Protein AF-W7Y3G1-F1 (afdb_monomer)

Mean predicted aligned error: 9.57 Å

Radius of gyration: 22.37 Å; Cα contacts (8 Å, |Δi|>4): 237; chains: 1; bounding box: 50×63×55 Å

Solvent-accessible surface area (backbone atoms only — not comparable to full-atom values): 9480 Å² total; per-residue (Å²): 110,74,65,58,54,54,51,53,51,52,56,52,60,63,56,72,75,64,75,72,52,32,42,34,40,35,23,78,93,73,76,44,74,50,78,46,44,64,70,37,42,35,29,40,29,29,53,41,95,88,70,44,81,44,78,50,70,40,24,28,72,44,72,54,90,56,34,40,31,27,19,47,83,49,98,88,53,79,62,46,80,69,46,77,42,50,58,87,39,49,50,24,33,27,81,53,54,68,66,60,52,52,49,52,52,49,50,51,50,50,51,51,51,49,48,51,52,55,49,57,77,44,41,94,81,46,56,73,69,5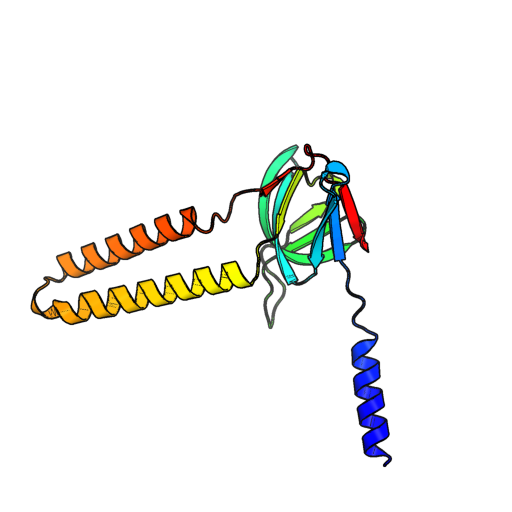4,50,52,50,51,54,49,51,51,52,50,52,51,52,53,50,47,43,68,77,55,53,78,90,59,73,77,44,47,34,90,79,54,45,43,80,47,68,83

pLDDT: mean 85.28, std 7.86, range [53.84, 94.31]

Organism: NCBI:txid869213

Nearest PDB structures (foldseek):
  9bxa-assembly1_G  TM=6.748E-01  e=2.913E-02  Bacillus sp. (in: firmicutes)
  7uqb-assembly1_T  TM=4.720E-01  e=3.272E-02  Saccharomyces cerevisiae BY4741
  7bbl-assembly1_B  TM=6.198E-01  e=3.164E-01  Homo sapiens
  7qfz-assembly4_H  TM=6.524E-01  e=1.710E+00  Escherichia fergusonii ATCC 35469
  7qfz-assembly1_A  TM=6.480E-01  e=1.710E+00  Escherichia fergusonii ATCC 35469

Structure (mmCIF, N/CA/C/O backbone):
data_AF-W7Y3G1-F1
#
_entry.id   AF-W7Y3G1-F1
#
loop_
_atom_site.group_PDB
_atom_site.id
_atom_site.type_symbol
_atom_site.label_atom_id
_atom_site.label_alt_id
_atom_site.label_comp_id
_atom_site.label_asym_id
_atom_site.label_entity_id
_atom_site.label_seq_id
_atom_site.pdbx_PDB_ins_code
_atom_site.Cartn_x
_atom_site.Cartn_y
_atom_site.Cartn_z
_atom_site.occupancy
_atom_site.B_iso_or_equiv
_atom_site.auth_seq_id
_atom_site.auth_comp_id
_atom_site.auth_asym_id
_atom_site.auth_atom_id
_atom_site.pdbx_PDB_model_num
ATOM 1 N N . MET A 1 1 ? -2.514 -46.816 3.721 1.00 63.00 1 MET A N 1
ATOM 2 C CA . MET A 1 1 ? -3.533 -46.074 4.506 1.00 63.00 1 MET A CA 1
ATOM 3 C C . MET A 1 1 ? -2.941 -45.197 5.611 1.00 63.00 1 MET A C 1
ATOM 5 O O . MET A 1 1 ? -3.248 -44.014 5.636 1.00 63.00 1 MET A O 1
ATOM 9 N N . ARG A 1 2 ? -2.053 -45.708 6.481 1.00 69.69 2 ARG A N 1
ATOM 10 C CA . ARG A 1 2 ? -1.444 -44.937 7.591 1.00 69.69 2 ARG A CA 1
ATOM 11 C C . ARG A 1 2 ? -0.756 -43.622 7.168 1.00 69.69 2 ARG A C 1
ATOM 13 O O . ARG A 1 2 ? -0.859 -42.630 7.876 1.00 69.69 2 ARG A O 1
ATOM 20 N N . HIS A 1 3 ? -0.100 -43.587 6.006 1.00 73.88 3 HIS A N 1
ATOM 21 C CA . HIS A 1 3 ? 0.576 -42.378 5.504 1.00 73.88 3 HIS A CA 1
ATOM 22 C C . HIS A 1 3 ? -0.391 -41.319 4.949 1.00 73.88 3 HIS A C 1
ATOM 24 O O . HIS A 1 3 ? -0.141 -40.129 5.102 1.00 73.88 3 HIS A O 1
ATOM 30 N N . CYS A 1 4 ? -1.536 -41.731 4.393 1.00 79.31 4 CYS A N 1
ATOM 31 C CA . CYS A 1 4 ? -2.572 -40.807 3.920 1.00 79.31 4 CYS A CA 1
ATOM 32 C C . CYS A 1 4 ? -3.237 -40.064 5.089 1.00 79.31 4 CYS A C 1
ATOM 34 O O . CYS A 1 4 ? -3.510 -38.873 4.986 1.00 79.31 4 CYS A O 1
ATOM 36 N N . ILE A 1 5 ? -3.435 -40.752 6.218 1.00 84.12 5 ILE A N 1
ATOM 37 C CA . ILE A 1 5 ? -4.012 -40.168 7.439 1.00 84.12 5 ILE A CA 1
ATOM 38 C C . ILE A 1 5 ? -3.051 -39.136 8.047 1.00 84.12 5 ILE A C 1
ATOM 40 O O . ILE A 1 5 ? -3.473 -38.039 8.400 1.00 84.12 5 ILE A O 1
ATOM 44 N N . LEU A 1 6 ? -1.750 -39.446 8.099 1.00 84.00 6 LEU A N 1
ATOM 45 C CA . LEU A 1 6 ? -0.719 -38.507 8.558 1.00 84.00 6 LEU A CA 1
ATOM 46 C C . LEU A 1 6 ? -0.629 -37.256 7.671 1.00 84.00 6 LEU A C 1
ATOM 48 O O . LEU A 1 6 ? -0.524 -36.148 8.190 1.00 84.00 6 LEU A O 1
ATOM 52 N N . MET A 1 7 ? -0.725 -37.413 6.348 1.00 82.50 7 MET A N 1
ATOM 53 C CA . MET A 1 7 ? -0.702 -36.284 5.412 1.00 82.50 7 MET A CA 1
ATOM 54 C C . MET A 1 7 ? -1.955 -35.405 5.537 1.00 82.50 7 MET A C 1
ATOM 56 O O . MET A 1 7 ? -1.846 -34.180 5.535 1.00 82.50 7 MET A O 1
ATOM 60 N N . ALA A 1 8 ? -3.134 -36.008 5.721 1.00 82.88 8 ALA A N 1
ATOM 61 C CA . ALA A 1 8 ? -4.372 -35.272 5.973 1.00 82.88 8 ALA A CA 1
ATOM 62 C C . ALA A 1 8 ? -4.312 -34.488 7.295 1.00 82.88 8 ALA A C 1
ATOM 64 O O . ALA A 1 8 ? -4.720 -33.329 7.342 1.00 82.88 8 ALA A O 1
ATOM 65 N N . PHE A 1 9 ? -3.745 -35.083 8.349 1.00 84.00 9 PHE A N 1
ATOM 66 C CA . PHE A 1 9 ? -3.588 -34.425 9.647 1.00 84.00 9 PHE A CA 1
ATOM 67 C C . PHE A 1 9 ? -2.599 -33.251 9.587 1.00 84.00 9 PHE A C 1
ATOM 69 O O . PHE A 1 9 ? -2.860 -32.193 10.157 1.00 84.00 9 PHE A O 1
ATOM 76 N N . LEU A 1 10 ? -1.505 -33.396 8.829 1.00 81.62 10 LEU A N 1
ATOM 77 C CA . LEU A 1 10 ? -0.547 -32.315 8.587 1.00 81.62 10 LEU A CA 1
ATOM 78 C C . LEU A 1 10 ? -1.191 -31.149 7.814 1.00 81.62 10 LEU A C 1
ATOM 80 O O . LEU A 1 10 ? -0.996 -29.990 8.172 1.00 81.62 10 LEU A O 1
ATOM 84 N N . LEU A 1 11 ? -2.011 -31.442 6.800 1.00 79.44 11 LEU A N 1
ATOM 85 C CA . LEU A 1 11 ? -2.745 -30.425 6.036 1.00 79.44 11 LEU A CA 1
ATOM 86 C C . LEU A 1 11 ? -3.800 -29.695 6.885 1.00 79.44 11 LEU A C 1
ATOM 88 O O . LEU A 1 11 ? -3.948 -28.480 6.763 1.00 79.44 11 LEU A O 1
ATOM 92 N N . LEU A 1 12 ? -4.490 -30.409 7.779 1.00 76.75 12 LEU A N 1
ATOM 93 C CA . LEU A 1 12 ? -5.447 -29.826 8.727 1.00 76.75 12 LEU A CA 1
ATOM 94 C C . LEU A 1 12 ? -4.759 -28.935 9.775 1.00 76.75 12 LEU A C 1
ATOM 96 O O . LEU A 1 12 ? -5.250 -27.842 10.055 1.00 76.75 12 LEU A O 1
ATOM 100 N N . ALA A 1 13 ? -3.598 -29.345 10.296 1.00 74.12 13 ALA A N 1
ATOM 101 C CA . ALA A 1 13 ? -2.817 -28.559 11.259 1.00 74.12 13 ALA A CA 1
ATOM 102 C C . ALA A 1 13 ? -2.228 -27.268 10.655 1.00 74.12 13 ALA A C 1
ATOM 104 O O . ALA A 1 13 ? -2.078 -26.258 11.345 1.00 74.12 13 ALA A O 1
ATOM 105 N N . LEU A 1 14 ? -1.927 -27.268 9.352 1.00 66.62 14 LEU A N 1
ATOM 106 C CA . LEU A 1 14 ? -1.526 -26.057 8.630 1.00 66.62 14 LEU A CA 1
ATOM 107 C C . LEU A 1 14 ? -2.697 -25.077 8.438 1.00 66.62 14 LEU A C 1
ATOM 109 O O . LEU A 1 14 ? -2.474 -23.873 8.316 1.00 66.62 14 LEU A O 1
ATOM 113 N N . TYR A 1 15 ? -3.941 -25.566 8.440 1.00 64.06 15 TYR A N 1
ATOM 114 C CA . TYR A 1 15 ? -5.132 -24.741 8.225 1.00 64.06 15 TYR A CA 1
ATOM 115 C C . TYR A 1 15 ? -5.582 -23.984 9.487 1.00 64.06 15 TYR A C 1
ATOM 117 O O . TYR A 1 15 ? -6.116 -22.879 9.378 1.00 64.06 15 TYR A O 1
ATOM 125 N N . THR A 1 16 ? -5.350 -24.534 10.685 1.00 58.31 16 THR A N 1
ATOM 126 C CA . THR A 1 16 ? -5.834 -23.958 11.958 1.00 58.31 16 THR A CA 1
ATOM 127 C C . THR A 1 16 ? -5.045 -22.736 12.435 1.00 58.31 16 THR A C 1
ATOM 129 O O . THR A 1 16 ? -5.608 -21.890 13.122 1.00 58.31 16 THR A O 1
ATOM 132 N N . ASN A 1 17 ? -3.787 -22.571 12.015 1.00 54.84 17 ASN A N 1
ATOM 133 C CA . ASN A 1 17 ? -2.958 -21.411 12.383 1.00 54.84 17 ASN A CA 1
ATOM 134 C C . ASN A 1 17 ? -3.198 -20.160 11.513 1.00 54.84 17 ASN A C 1
ATOM 136 O O . ASN A 1 17 ? -2.574 -19.121 11.722 1.00 54.84 17 ASN A O 1
ATOM 140 N N . ALA A 1 18 ? -4.104 -20.222 10.535 1.00 53.84 18 ALA A N 1
ATOM 141 C CA . ALA A 1 18 ? -4.414 -19.105 9.647 1.00 53.84 18 ALA A CA 1
ATOM 142 C C . ALA A 1 18 ? -5.592 -18.261 10.170 1.00 53.84 18 ALA A C 1
ATOM 144 O O . ALA A 1 18 ? -6.558 -18.012 9.442 1.00 53.84 18 ALA A O 1
ATOM 145 N N . GLN A 1 19 ? -5.532 -17.804 11.423 1.00 55.44 19 GLN A N 1
ATOM 146 C CA . GLN A 1 19 ? -6.480 -16.809 11.923 1.00 55.44 19 GLN A CA 1
ATOM 147 C C . GLN A 1 19 ? -6.148 -15.468 11.248 1.00 55.44 19 GLN A C 1
ATOM 149 O O . GLN A 1 19 ? -5.141 -14.821 11.525 1.00 55.44 19 GLN A O 1
ATOM 154 N N . LYS A 1 20 ? -6.930 -15.117 10.223 1.00 62.81 20 LYS A N 1
ATOM 155 C CA . LYS A 1 20 ? -6.676 -13.949 9.374 1.00 62.81 20 LYS A CA 1
ATOM 156 C C . LYS A 1 20 ? -7.115 -12.688 10.113 1.00 62.81 20 LYS A C 1
ATOM 158 O O . LYS A 1 20 ? -8.288 -12.353 10.035 1.00 62.81 20 LYS A O 1
ATOM 163 N N . SER A 1 21 ? -6.184 -11.971 10.738 1.00 72.69 21 SER A N 1
ATOM 164 C CA . SER A 1 21 ? -6.442 -10.611 11.228 1.00 72.69 21 SER A CA 1
ATOM 165 C C . SER A 1 21 ? -6.725 -9.677 10.045 1.00 72.69 21 SER A C 1
ATOM 167 O O . SER A 1 21 ? -5.927 -9.586 9.095 1.00 72.69 21 SER A O 1
ATOM 169 N N . VAL A 1 22 ? -7.873 -9.001 10.069 1.00 84.12 22 VAL A N 1
ATOM 170 C CA . VAL A 1 22 ? -8.348 -8.106 9.007 1.00 84.12 22 VAL A CA 1
ATOM 171 C C . VAL A 1 22 ? -8.856 -6.804 9.614 1.00 84.12 22 VAL A C 1
ATOM 173 O O . VAL A 1 22 ? -9.717 -6.792 10.486 1.00 84.12 22 VAL A O 1
ATOM 176 N N . VAL A 1 23 ? -8.394 -5.681 9.064 1.00 85.44 23 VAL A N 1
ATOM 177 C CA . VAL A 1 23 ? -8.998 -4.374 9.337 1.00 85.44 23 VAL A CA 1
ATOM 178 C C . VAL A 1 23 ? -10.031 -4.073 8.262 1.00 85.44 23 VAL A C 1
ATOM 180 O O . VAL A 1 23 ? -9.743 -4.119 7.064 1.00 85.44 23 VAL A O 1
ATOM 183 N N . ILE A 1 24 ? -11.247 -3.758 8.682 1.00 88.75 24 ILE A N 1
ATOM 184 C CA . ILE A 1 24 ? -12.376 -3.437 7.820 1.00 88.75 24 ILE A CA 1
ATOM 185 C C . ILE A 1 24 ? -12.684 -1.953 7.966 1.00 88.75 24 ILE A C 1
ATOM 187 O O . ILE A 1 24 ? -13.063 -1.481 9.034 1.00 88.75 24 ILE A O 1
ATOM 191 N N . PHE A 1 25 ? -12.565 -1.230 6.860 1.00 89.88 25 PHE A N 1
ATOM 192 C CA . PHE A 1 25 ? -13.063 0.131 6.742 1.00 89.88 25 PHE A CA 1
ATOM 193 C C . PHE A 1 25 ? -14.471 0.059 6.181 1.00 89.88 25 PHE A C 1
ATOM 195 O O . PHE A 1 25 ? -14.660 -0.412 5.062 1.00 89.88 25 PHE A O 1
ATOM 202 N N . TYR A 1 26 ? -15.455 0.502 6.944 1.00 92.38 26 TYR A N 1
ATOM 203 C CA . TYR A 1 26 ? -16.859 0.426 6.571 1.00 92.38 26 TYR A CA 1
ATOM 204 C C . TYR A 1 26 ? -17.471 1.820 6.498 1.00 92.38 26 TYR A C 1
ATOM 206 O O . TYR A 1 26 ? -17.254 2.643 7.386 1.00 92.38 26 TYR A O 1
ATOM 214 N N . ASN A 1 27 ? -18.242 2.085 5.448 1.00 91.94 27 ASN A N 1
ATOM 215 C CA . ASN A 1 27 ? -19.011 3.312 5.300 1.00 91.94 27 ASN A CA 1
ATOM 216 C C . ASN A 1 27 ? -20.497 2.967 5.190 1.00 91.94 27 ASN A C 1
ATOM 218 O O . ASN A 1 27 ? -20.940 2.409 4.187 1.00 91.94 27 ASN A O 1
ATOM 222 N N . GLN A 1 28 ? -21.261 3.334 6.222 1.00 87.19 28 GLN A N 1
ATOM 223 C CA . GLN A 1 28 ? -22.703 3.078 6.301 1.00 87.19 28 GLN A CA 1
ATOM 224 C C . GLN A 1 28 ? -23.482 3.808 5.203 1.00 87.19 28 GLN A C 1
ATOM 226 O O . GLN A 1 28 ? -24.403 3.237 4.633 1.00 8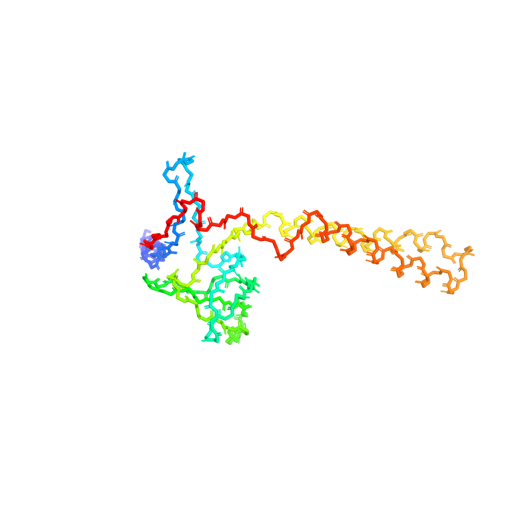7.19 28 GLN A O 1
ATOM 231 N N . HIS A 1 29 ? -23.091 5.039 4.867 1.00 88.38 29 HIS A N 1
ATOM 232 C CA . HIS A 1 29 ? -23.793 5.856 3.874 1.00 88.38 29 HIS A CA 1
ATOM 233 C C . HIS A 1 29 ? -23.606 5.344 2.445 1.00 88.38 29 HIS A C 1
ATOM 235 O O . HIS A 1 29 ? -24.474 5.545 1.604 1.00 88.38 29 HIS A O 1
ATOM 241 N N . LYS A 1 30 ? -22.472 4.691 2.167 1.00 88.25 30 LYS A N 1
ATOM 242 C CA . LYS A 1 30 ? -22.152 4.140 0.841 1.00 88.25 30 LYS A CA 1
ATOM 243 C C . LYS A 1 30 ? -22.428 2.641 0.717 1.00 88.25 30 LYS A C 1
ATOM 245 O O . LYS A 1 30 ? -22.277 2.107 -0.372 1.00 88.25 30 LYS A O 1
ATOM 250 N N . ALA A 1 31 ? -22.786 1.969 1.814 1.00 87.12 31 ALA A N 1
ATOM 251 C CA . ALA A 1 31 ? -22.865 0.508 1.899 1.00 87.12 31 ALA A CA 1
ATOM 252 C C . ALA A 1 31 ? -21.585 -0.200 1.395 1.00 87.12 31 ALA A C 1
ATOM 254 O O . ALA A 1 31 ? -21.630 -1.296 0.842 1.00 87.12 31 ALA A O 1
ATOM 255 N N . GLU A 1 32 ? -20.420 0.425 1.599 1.00 90.38 32 GLU A N 1
ATOM 256 C CA . GLU A 1 32 ? -19.127 -0.085 1.135 1.00 90.38 32 GLU A CA 1
ATOM 257 C C . GLU A 1 32 ? -18.274 -0.571 2.310 1.00 90.38 32 GLU A C 1
ATOM 259 O O . GLU A 1 32 ? -18.152 0.102 3.336 1.00 90.38 32 GLU A O 1
ATOM 264 N N . ALA A 1 33 ? -17.617 -1.720 2.131 1.00 88.94 33 ALA A N 1
ATOM 265 C CA . ALA A 1 33 ? -16.637 -2.255 3.068 1.00 88.94 33 ALA A CA 1
ATOM 266 C C . ALA A 1 33 ? -15.319 -2.565 2.348 1.00 88.94 33 ALA A C 1
ATOM 268 O O . ALA A 1 33 ? -15.273 -3.344 1.396 1.00 88.94 33 ALA A O 1
ATOM 269 N N . ILE A 1 34 ? -14.221 -1.985 2.827 1.00 89.81 34 ILE A N 1
ATOM 270 C CA . ILE A 1 34 ? -12.877 -2.216 2.305 1.00 89.81 34 ILE A CA 1
ATOM 271 C C . ILE A 1 34 ? -12.077 -2.983 3.347 1.00 89.81 34 ILE A C 1
ATOM 273 O O . ILE A 1 34 ? -11.727 -2.465 4.403 1.00 89.81 34 ILE A O 1
ATOM 277 N N . GLN A 1 35 ? -11.758 -4.231 3.015 1.00 89.94 35 GLN A N 1
ATOM 278 C CA . GLN A 1 35 ? -10.930 -5.094 3.850 1.00 89.94 35 GLN A CA 1
ATOM 279 C C . GLN A 1 35 ? -9.444 -4.896 3.530 1.00 89.94 35 GLN A C 1
ATOM 281 O O . GLN A 1 35 ? -9.018 -5.056 2.372 1.00 89.94 35 GLN A O 1
ATOM 286 N N . LEU A 1 36 ? -8.659 -4.613 4.564 1.00 87.38 36 LEU A N 1
ATOM 287 C CA . LEU A 1 36 ? -7.204 -4.638 4.572 1.00 87.38 36 LEU A CA 1
ATOM 288 C C . LEU A 1 36 ? -6.727 -5.878 5.323 1.00 87.38 36 LEU A C 1
ATOM 290 O O . LEU A 1 36 ? -7.067 -6.092 6.481 1.00 87.38 36 LEU A O 1
ATOM 294 N N . ARG A 1 37 ? -5.936 -6.701 4.639 1.00 87.31 37 ARG A N 1
ATOM 295 C CA . ARG A 1 37 ? -5.362 -7.928 5.194 1.00 87.31 37 ARG A CA 1
ATOM 296 C C . ARG A 1 37 ? -3.868 -7.734 5.408 1.00 87.31 37 ARG A C 1
ATOM 298 O O . ARG A 1 37 ? -3.244 -6.961 4.673 1.00 87.31 37 ARG A O 1
ATOM 305 N N . LYS A 1 38 ? -3.298 -8.486 6.349 1.00 87.12 38 LYS A N 1
ATOM 306 C CA . LYS A 1 38 ? -1.844 -8.633 6.489 1.00 87.12 38 LYS A CA 1
ATOM 307 C C . LYS A 1 38 ? -1.205 -8.985 5.136 1.00 87.12 38 LYS A C 1
ATOM 309 O O . LYS A 1 38 ? -1.764 -9.760 4.360 1.00 87.12 38 LYS A O 1
ATOM 314 N N . GLY A 1 39 ? -0.075 -8.354 4.832 1.00 85.50 39 GLY A N 1
ATOM 315 C CA . GLY A 1 39 ? 0.628 -8.433 3.549 1.00 85.50 39 GLY A CA 1
ATOM 316 C C . GLY A 1 39 ? 0.081 -7.513 2.448 1.00 85.50 39 GLY A C 1
ATOM 317 O O . GLY A 1 39 ? 0.698 -7.403 1.393 1.00 85.50 39 GLY A O 1
ATOM 318 N N . GLY A 1 40 ? -1.049 -6.832 2.656 1.00 86.19 40 GLY A N 1
ATOM 319 C CA . GLY A 1 40 ? -1.569 -5.857 1.696 1.00 86.19 40 GLY A CA 1
ATOM 320 C C . GLY A 1 40 ? -0.784 -4.544 1.715 1.00 86.19 40 GLY A C 1
ATOM 321 O O . GLY A 1 40 ? -0.384 -4.083 2.782 1.00 86.19 40 GLY A O 1
ATOM 322 N N . LEU A 1 41 ? -0.603 -3.916 0.548 1.00 89.19 41 LEU A N 1
ATOM 323 C CA . LEU A 1 41 ? -0.073 -2.555 0.455 1.00 89.19 41 LEU A CA 1
ATOM 324 C C . LEU A 1 41 ? -1.197 -1.536 0.702 1.00 89.19 41 LEU A C 1
ATOM 326 O O . LEU A 1 41 ? -2.265 -1.590 0.076 1.00 89.19 41 LEU A O 1
ATOM 330 N N . VAL A 1 42 ? -0.946 -0.582 1.593 1.00 91.06 42 VAL A N 1
ATOM 331 C CA . VAL A 1 42 ? -1.886 0.488 1.928 1.00 91.06 42 VAL A CA 1
ATOM 332 C C . VAL A 1 42 ? -1.166 1.830 1.983 1.00 91.06 42 VAL A C 1
ATOM 334 O O . VAL A 1 42 ? -0.015 1.917 2.399 1.00 91.06 42 VAL A O 1
ATOM 337 N N . VAL A 1 43 ? -1.874 2.880 1.574 1.00 92.88 43 VAL A N 1
ATOM 338 C CA . VAL A 1 43 ? -1.501 4.268 1.848 1.00 92.88 43 VAL A CA 1
ATOM 339 C C . VAL A 1 43 ? -2.377 4.766 2.987 1.00 92.88 43 VAL A C 1
ATOM 341 O O . VAL A 1 43 ? -3.602 4.786 2.841 1.00 92.88 43 VAL A O 1
ATOM 344 N N . LEU A 1 44 ? -1.775 5.168 4.100 1.00 93.38 44 LEU A N 1
ATOM 345 C CA . LEU A 1 44 ? -2.474 5.739 5.247 1.00 93.38 44 LEU A CA 1
ATOM 346 C C . LEU A 1 44 ? -2.089 7.203 5.414 1.00 93.38 44 LEU A C 1
ATOM 348 O O . LEU A 1 44 ? -0.918 7.566 5.349 1.00 93.38 44 LEU A O 1
ATOM 352 N N . LYS A 1 45 ? -3.095 8.038 5.662 1.00 94.31 45 LYS A N 1
ATOM 353 C CA . LYS A 1 45 ? -2.919 9.398 6.158 1.00 94.31 45 LYS A CA 1
ATOM 354 C C . LYS A 1 45 ? -3.312 9.408 7.622 1.00 94.31 45 LYS A C 1
ATOM 356 O O . LYS A 1 45 ? -4.472 9.133 7.928 1.00 94.31 45 LYS A O 1
ATOM 361 N N . TYR A 1 46 ? -2.379 9.745 8.496 1.00 93.88 46 TYR A N 1
ATOM 362 C CA . TYR A 1 46 ? -2.578 9.702 9.941 1.00 93.88 46 TYR A CA 1
ATOM 363 C C . TYR A 1 46 ? -1.956 10.923 10.616 1.00 93.88 46 TYR A C 1
ATOM 365 O O . TYR A 1 46 ? -1.215 11.688 9.989 1.00 93.88 46 TYR A O 1
ATOM 373 N N . ARG A 1 47 ? -2.311 11.135 11.879 1.00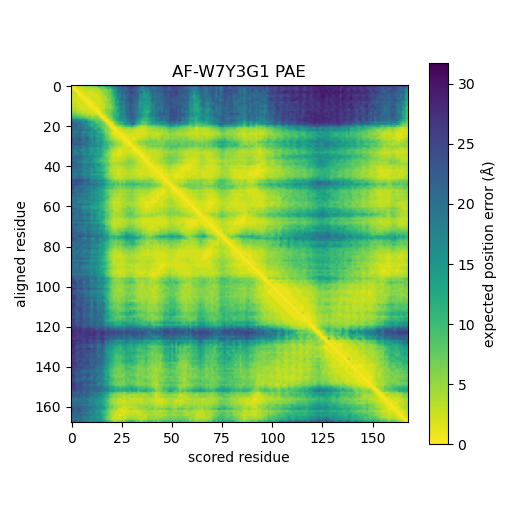 94.12 47 ARG A N 1
ATOM 374 C CA . ARG A 1 47 ? -1.720 12.169 12.725 1.00 94.12 47 ARG A CA 1
ATOM 375 C C . ARG A 1 47 ? -0.471 11.602 13.408 1.00 94.12 47 ARG A C 1
ATOM 377 O O . ARG A 1 47 ? -0.562 10.636 14.154 1.00 94.12 47 ARG A O 1
ATOM 384 N N . GLY A 1 48 ? 0.697 12.157 13.095 1.00 88.38 48 GLY A N 1
ATOM 385 C CA . GLY A 1 48 ? 1.972 11.756 13.689 1.00 88.38 48 GLY A CA 1
ATOM 386 C C . GLY A 1 48 ? 2.141 12.259 15.125 1.00 88.38 48 GLY A C 1
ATOM 387 O O . GLY A 1 48 ? 1.309 13.004 15.642 1.00 88.38 48 GLY A O 1
ATOM 388 N N . TYR A 1 49 ? 3.265 11.898 15.750 1.00 83.44 49 TYR A N 1
ATOM 389 C CA . TYR A 1 49 ? 3.580 12.252 17.142 1.00 83.44 49 TYR A CA 1
ATOM 390 C C . TYR A 1 49 ? 3.544 13.768 17.406 1.00 83.44 49 TYR A C 1
ATOM 392 O O . TYR A 1 49 ? 2.993 14.217 18.404 1.00 83.44 49 TYR A O 1
ATOM 400 N N . LEU A 1 50 ? 4.051 14.573 16.466 1.00 89.31 50 LEU A N 1
ATOM 401 C CA . LEU A 1 50 ? 4.037 16.042 16.538 1.00 89.31 50 LEU A CA 1
ATOM 402 C C . LEU A 1 50 ? 2.692 16.663 16.113 1.00 89.31 50 LEU A C 1
ATOM 404 O O . LEU A 1 50 ? 2.643 17.816 15.700 1.00 89.31 50 LEU A O 1
ATOM 408 N N . GLN A 1 51 ? 1.606 15.886 16.117 1.00 87.50 51 GLN A N 1
ATOM 409 C CA . GLN A 1 51 ? 0.272 16.258 15.620 1.00 87.50 51 GLN A CA 1
ATOM 410 C C . GLN A 1 51 ? 0.201 16.693 14.144 1.00 87.50 51 GLN A C 1
ATOM 412 O O . GLN A 1 51 ? -0.863 17.076 13.650 1.00 87.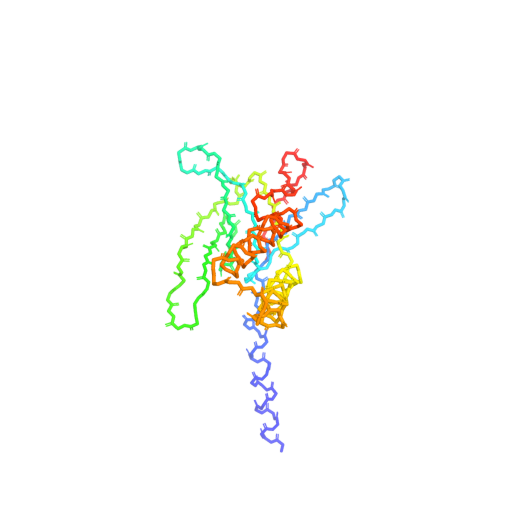50 51 GLN A O 1
ATOM 417 N N . GLN A 1 52 ? 1.301 16.576 13.404 1.00 91.62 52 GLN A N 1
ATOM 418 C CA . GLN A 1 52 ? 1.348 16.832 11.973 1.00 91.62 52 GLN A CA 1
ATOM 419 C C . GLN A 1 52 ? 0.689 15.698 11.183 1.00 91.62 52 GLN A C 1
ATOM 421 O O . GLN A 1 52 ? 0.750 14.526 11.557 1.00 91.62 52 GLN A O 1
ATOM 426 N N . MET A 1 53 ? 0.050 16.045 10.068 1.00 92.06 53 MET A N 1
ATOM 427 C CA . MET A 1 53 ? -0.534 15.051 9.172 1.00 92.06 53 MET A CA 1
ATOM 428 C C . MET A 1 53 ? 0.557 14.425 8.308 1.00 92.06 53 MET A C 1
ATOM 430 O O . MET A 1 53 ? 1.145 15.104 7.469 1.00 92.06 53 MET A O 1
ATOM 434 N N . GLU A 1 54 ? 0.760 13.124 8.458 1.00 92.00 54 GLU A N 1
ATOM 435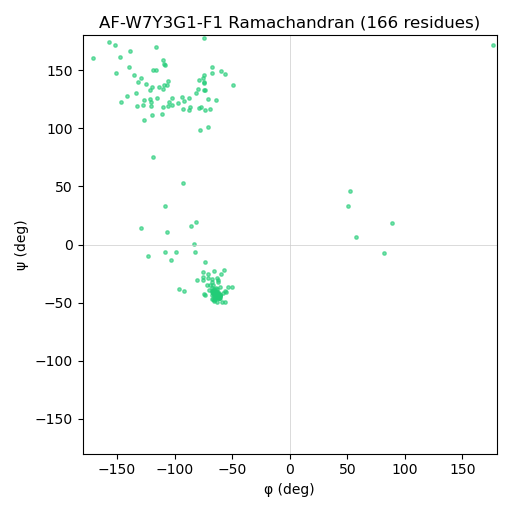 C CA . GLU A 1 54 ? 1.726 12.352 7.680 1.00 92.00 54 GLU A CA 1
ATOM 436 C C . GLU A 1 54 ? 1.009 11.415 6.707 1.00 92.00 54 GLU A C 1
ATOM 438 O O . GLU A 1 54 ? -0.157 11.047 6.894 1.00 92.00 54 GLU A O 1
ATOM 443 N N . LEU A 1 55 ? 1.710 11.055 5.633 1.00 92.25 55 LEU A N 1
ATOM 444 C CA . LEU A 1 55 ? 1.250 10.091 4.646 1.00 92.25 55 LEU A CA 1
ATOM 445 C C . LEU A 1 55 ? 2.326 9.027 4.470 1.00 92.25 55 LEU A C 1
ATOM 447 O O . LEU A 1 55 ? 3.442 9.342 4.072 1.00 92.25 55 LEU A O 1
ATOM 451 N N . GLU A 1 56 ? 1.965 7.781 4.747 1.00 91.12 56 GLU A N 1
ATOM 452 C CA . GLU A 1 56 ? 2.867 6.635 4.673 1.00 91.12 56 GLU A CA 1
ATOM 453 C C . GLU A 1 56 ? 2.261 5.576 3.750 1.00 91.12 56 GLU A C 1
ATOM 455 O O . GLU A 1 56 ? 1.057 5.310 3.798 1.00 91.12 56 GLU A O 1
ATOM 460 N N . SER A 1 57 ? 3.094 4.973 2.902 1.00 91.00 57 SER A N 1
ATOM 461 C CA . SER A 1 57 ? 2.691 3.922 1.965 1.00 91.00 57 SER A CA 1
ATOM 462 C C . SER A 1 57 ? 3.579 2.703 2.145 1.00 91.00 57 SER A C 1
ATOM 464 O O . SER A 1 57 ? 4.738 2.714 1.726 1.00 91.00 57 SER A O 1
ATOM 466 N N . ASN A 1 58 ? 3.045 1.638 2.743 1.00 91.69 58 ASN A N 1
ATOM 467 C CA . ASN A 1 58 ? 3.826 0.431 2.993 1.00 91.69 58 ASN A CA 1
ATOM 468 C C . ASN A 1 58 ? 2.951 -0.822 3.156 1.00 91.69 58 ASN A C 1
ATOM 470 O O . ASN A 1 58 ? 1.718 -0.750 3.111 1.00 91.69 58 ASN A O 1
ATOM 474 N N . TYR A 1 59 ? 3.589 -1.989 3.277 1.00 90.62 59 TYR A N 1
ATOM 475 C CA . TYR A 1 59 ? 2.881 -3.252 3.483 1.00 90.62 59 TYR A CA 1
ATOM 476 C C . TYR A 1 59 ? 2.463 -3.403 4.938 1.00 90.62 59 TYR A C 1
ATOM 478 O O . TYR A 1 59 ? 3.223 -3.073 5.844 1.00 90.62 59 TYR A O 1
ATOM 486 N N . ILE A 1 60 ? 1.274 -3.952 5.162 1.00 90.81 60 ILE A N 1
ATOM 487 C CA . ILE A 1 60 ? 0.790 -4.288 6.500 1.00 90.81 60 ILE A CA 1
ATOM 488 C C . ILE A 1 60 ? 1.532 -5.530 6.993 1.00 90.81 60 ILE A C 1
ATOM 490 O O . ILE A 1 60 ? 1.381 -6.612 6.423 1.00 90.81 60 ILE A O 1
ATOM 494 N N . LEU A 1 61 ? 2.310 -5.387 8.059 1.00 90.31 61 LEU A N 1
ATOM 495 C CA . LEU A 1 61 ? 3.047 -6.484 8.686 1.00 90.31 61 LEU A CA 1
ATOM 496 C C . LEU A 1 61 ? 2.231 -7.133 9.802 1.00 90.31 61 LEU A C 1
ATOM 498 O O . LEU A 1 61 ? 2.222 -8.356 9.937 1.00 90.31 61 LEU A O 1
ATOM 502 N N . GLU A 1 62 ? 1.524 -6.320 10.579 1.00 88.81 62 GLU A N 1
ATOM 503 C CA . GLU A 1 62 ? 0.766 -6.768 11.742 1.00 88.81 62 GLU A CA 1
ATOM 504 C C . GLU A 1 62 ? -0.435 -5.855 11.981 1.00 88.81 62 GLU A C 1
ATOM 506 O O . GLU A 1 62 ? -0.396 -4.660 11.672 1.00 88.81 62 GLU A O 1
ATOM 511 N N . LEU A 1 63 ? -1.511 -6.452 12.487 1.00 88.12 63 LEU A N 1
ATOM 512 C CA . LEU A 1 63 ? -2.780 -5.803 12.778 1.00 88.12 63 LEU A CA 1
ATOM 513 C C . LEU A 1 63 ? -3.204 -6.221 14.180 1.00 88.12 63 LEU A C 1
ATOM 515 O O . LEU A 1 63 ? -3.431 -7.407 14.405 1.00 88.12 63 LEU A O 1
ATOM 519 N N . ASN A 1 64 ? -3.330 -5.239 15.063 1.00 86.44 64 ASN A N 1
ATOM 520 C CA . ASN A 1 64 ? -3.852 -5.394 16.415 1.00 86.44 64 ASN A CA 1
ATOM 521 C C . ASN A 1 64 ? -5.145 -4.579 16.554 1.00 86.44 64 ASN A C 1
ATOM 523 O O . ASN A 1 64 ? -5.457 -3.747 15.699 1.00 86.44 64 ASN A O 1
ATOM 527 N N . ASP A 1 65 ? -5.869 -4.762 17.657 1.00 83.06 65 ASP A N 1
ATOM 528 C CA . ASP A 1 65 ? -7.172 -4.115 17.890 1.00 83.06 65 ASP A CA 1
ATOM 529 C C . ASP A 1 65 ? -7.116 -2.581 17.883 1.00 83.06 65 ASP A C 1
ATOM 531 O O . ASP A 1 65 ? -8.105 -1.915 17.579 1.00 83.06 65 ASP A O 1
ATOM 535 N N . SER A 1 66 ? -5.951 -2.008 18.193 1.00 87.06 66 SER A N 1
ATOM 536 C CA . SER A 1 66 ? -5.741 -0.562 18.290 1.00 87.06 66 SER A CA 1
ATOM 537 C C . SER A 1 66 ? -4.642 -0.024 17.376 1.00 87.06 66 SER A C 1
ATOM 539 O O . SER A 1 66 ? -4.527 1.195 17.236 1.00 87.06 66 SER A O 1
ATOM 541 N N . THR A 1 67 ? -3.837 -0.879 16.734 1.00 91.44 67 THR A N 1
ATOM 542 C CA . THR A 1 67 ? -2.673 -0.448 15.946 1.00 91.44 67 THR A CA 1
ATOM 543 C C . THR A 1 67 ? -2.489 -1.229 14.647 1.00 91.44 67 THR A C 1
ATOM 545 O O . THR A 1 67 ? -2.864 -2.392 14.511 1.00 91.44 67 THR A O 1
ATOM 548 N N . ILE A 1 68 ? -1.874 -0.563 13.672 1.00 91.62 68 ILE A N 1
ATOM 549 C CA . ILE A 1 68 ? -1.450 -1.122 12.390 1.00 91.62 68 ILE A CA 1
ATOM 550 C C . ILE A 1 68 ? 0.059 -0.931 12.284 1.00 91.62 68 ILE A C 1
ATOM 552 O O . ILE A 1 68 ? 0.541 0.205 12.271 1.00 91.62 68 ILE A O 1
ATOM 556 N N . THR A 1 69 ? 0.803 -2.028 12.169 1.00 92.50 69 THR A N 1
ATOM 557 C CA . THR A 1 69 ? 2.245 -1.985 11.904 1.00 92.50 69 THR A CA 1
ATOM 558 C C . THR A 1 69 ? 2.483 -2.178 10.417 1.00 92.50 69 THR A C 1
ATOM 560 O O . THR A 1 69 ? 2.100 -3.197 9.834 1.00 92.50 69 THR A O 1
ATOM 563 N N . MET A 1 70 ? 3.134 -1.201 9.793 1.00 93.75 70 MET A N 1
ATOM 564 C CA . MET A 1 70 ? 3.483 -1.222 8.378 1.00 93.75 70 MET A CA 1
ATOM 565 C C . MET A 1 70 ? 4.998 -1.227 8.192 1.00 93.75 70 MET A C 1
ATOM 567 O O . MET A 1 70 ? 5.724 -0.689 9.020 1.00 93.75 70 MET A O 1
ATOM 571 N N . GLY A 1 71 ? 5.490 -1.820 7.110 1.00 92.00 71 GLY A N 1
ATOM 572 C CA . GLY A 1 71 ? 6.920 -1.876 6.814 1.00 92.00 71 GLY A CA 1
ATOM 573 C C . GLY A 1 71 ? 7.212 -2.682 5.555 1.00 92.00 71 GLY A C 1
ATOM 574 O O . GLY A 1 71 ? 6.321 -3.326 5.002 1.00 92.00 71 GLY A O 1
ATOM 575 N N . LYS A 1 72 ? 8.462 -2.659 5.086 1.00 90.31 72 LYS A N 1
ATOM 576 C CA . LYS A 1 72 ? 8.863 -3.467 3.927 1.00 90.31 72 LYS A CA 1
ATOM 577 C C . LYS A 1 72 ? 9.266 -4.867 4.401 1.00 90.31 72 LYS A C 1
ATOM 579 O O . LYS A 1 72 ? 10.231 -4.973 5.166 1.00 90.31 72 LYS A O 1
ATOM 584 N N . PRO A 1 73 ? 8.573 -5.931 3.958 1.00 87.31 73 PRO A N 1
ATOM 585 C CA . PRO A 1 73 ? 8.930 -7.292 4.327 1.00 87.31 73 PRO A CA 1
ATOM 586 C C . PRO A 1 73 ? 10.272 -7.684 3.698 1.00 87.31 73 PRO A C 1
ATOM 588 O O . PRO A 1 73 ? 10.606 -7.250 2.593 1.00 87.31 73 PRO A O 1
ATOM 591 N N . ARG A 1 74 ? 11.039 -8.522 4.396 1.00 86.06 74 ARG A N 1
ATOM 592 C CA . ARG A 1 74 ? 12.270 -9.143 3.894 1.00 86.06 74 ARG A CA 1
ATOM 593 C C . ARG A 1 74 ? 12.200 -10.650 4.142 1.00 86.06 74 ARG A C 1
ATOM 595 O O . ARG A 1 74 ? 11.649 -11.076 5.148 1.00 86.06 74 ARG A O 1
ATOM 602 N N . LEU A 1 75 ? 12.734 -11.442 3.210 1.00 80.44 75 LEU A N 1
ATOM 603 C CA . LEU A 1 75 ? 12.640 -12.910 3.245 1.00 80.44 75 LEU A CA 1
ATOM 604 C C . LEU A 1 75 ? 13.508 -13.547 4.340 1.00 80.44 75 LEU A C 1
ATOM 606 O O . LEU A 1 75 ? 13.109 -14.545 4.924 1.00 80.44 75 LEU A O 1
ATOM 610 N N . PHE A 1 76 ? 14.676 -12.964 4.621 1.00 84.31 76 PHE A N 1
ATOM 611 C CA . PHE A 1 76 ? 15.699 -13.564 5.491 1.00 84.31 76 PHE A CA 1
ATOM 612 C C . PHE A 1 76 ? 16.200 -12.616 6.587 1.00 84.31 76 PHE A C 1
ATOM 614 O O . PHE A 1 76 ? 17.251 -12.838 7.178 1.00 84.31 76 PHE A O 1
ATOM 621 N N . SER A 1 77 ? 15.492 -11.515 6.836 1.00 86.81 77 SER A N 1
ATOM 622 C CA . SER A 1 77 ? 15.875 -10.560 7.874 1.00 86.81 77 SER A CA 1
ATOM 623 C C . SER A 1 77 ? 14.658 -9.836 8.427 1.00 86.81 77 SER A C 1
ATOM 625 O O . SER A 1 77 ? 13.574 -9.886 7.845 1.00 86.81 77 SER A O 1
ATOM 627 N N . ASN A 1 78 ? 14.875 -9.069 9.494 1.00 86.88 78 ASN A N 1
ATOM 628 C CA . ASN A 1 78 ? 13.847 -8.196 10.041 1.00 86.88 78 ASN A CA 1
ATOM 629 C C . ASN A 1 78 ? 13.306 -7.218 8.979 1.00 86.88 78 ASN A C 1
ATOM 631 O O . ASN A 1 78 ? 14.062 -6.797 8.086 1.00 86.88 78 ASN A O 1
ATOM 635 N N . PRO A 1 79 ? 12.012 -6.857 9.060 1.00 87.38 79 PRO A N 1
ATOM 636 C CA . PRO A 1 79 ? 11.425 -5.841 8.200 1.00 87.38 79 PRO A CA 1
ATOM 637 C C . PRO A 1 79 ? 12.134 -4.496 8.380 1.00 87.38 79 PRO A C 1
ATOM 639 O O . PRO A 1 79 ? 12.616 -4.173 9.463 1.00 87.38 79 PRO A O 1
ATOM 642 N N . ILE A 1 80 ? 12.174 -3.696 7.316 1.00 89.88 80 ILE A N 1
ATOM 643 C CA . ILE A 1 80 ? 12.756 -2.346 7.350 1.00 89.88 80 ILE A CA 1
ATOM 644 C C . ILE A 1 80 ? 11.674 -1.279 7.235 1.00 89.88 80 ILE A C 1
ATOM 646 O O . ILE A 1 80 ? 10.598 -1.532 6.683 1.00 89.88 80 ILE A O 1
ATOM 650 N N . ASN A 1 81 ? 11.998 -0.066 7.687 1.00 88.81 81 ASN A N 1
ATOM 651 C CA . ASN A 1 81 ? 11.090 1.083 7.701 1.00 88.81 81 ASN A CA 1
ATOM 652 C C . ASN A 1 81 ? 9.765 0.731 8.389 1.00 88.81 81 ASN A C 1
ATOM 654 O O . ASN A 1 81 ? 8.687 0.971 7.843 1.00 88.81 81 ASN A O 1
ATOM 658 N N . THR A 1 82 ? 9.864 0.077 9.545 1.00 91.38 82 THR A N 1
ATOM 659 C CA . THR A 1 82 ? 8.708 -0.306 10.343 1.00 91.38 82 THR A CA 1
ATOM 660 C C . THR A 1 82 ? 8.116 0.920 11.020 1.00 91.38 82 THR A C 1
ATOM 662 O O . THR A 1 82 ? 8.829 1.735 11.607 1.00 91.38 82 THR A O 1
ATOM 665 N N . LYS A 1 83 ? 6.796 1.060 10.932 1.00 91.62 83 LYS A N 1
ATOM 666 C CA . LYS A 1 83 ? 6.050 2.139 11.569 1.00 91.62 83 LYS A CA 1
ATOM 667 C C . LYS A 1 83 ? 4.741 1.599 12.111 1.00 91.62 83 LYS A C 1
ATOM 669 O O . LYS A 1 83 ? 3.976 0.973 11.380 1.00 91.62 83 LYS A O 1
ATOM 674 N N . THR A 1 84 ? 4.490 1.857 13.385 1.00 92.25 84 THR A N 1
ATOM 675 C CA . THR A 1 84 ? 3.247 1.485 14.057 1.00 92.25 84 THR A CA 1
ATOM 676 C C . THR A 1 84 ? 2.373 2.721 14.189 1.00 92.25 84 THR A C 1
ATOM 678 O O . THR A 1 84 ? 2.817 3.754 14.683 1.00 92.25 84 THR A O 1
ATOM 681 N N . ILE A 1 85 ? 1.138 2.622 13.707 1.00 92.69 85 ILE A N 1
ATOM 682 C CA . ILE A 1 85 ? 0.162 3.713 13.678 1.00 92.69 85 ILE A CA 1
ATOM 683 C C . ILE A 1 85 ? -1.061 3.265 14.469 1.00 92.69 85 ILE A C 1
ATOM 685 O O . ILE A 1 85 ? -1.546 2.151 14.269 1.00 92.69 85 ILE A O 1
ATOM 689 N N . ARG A 1 86 ? -1.575 4.120 15.356 1.00 92.31 86 ARG A N 1
ATOM 690 C CA . ARG A 1 86 ? -2.816 3.835 16.083 1.00 92.31 86 ARG A CA 1
ATOM 691 C C . ARG A 1 86 ? -4.003 4.012 15.144 1.00 92.31 86 ARG A C 1
ATOM 693 O O . ARG A 1 86 ? -4.032 4.935 14.335 1.00 92.31 86 ARG A O 1
ATOM 700 N N . ILE A 1 87 ? -4.986 3.128 15.249 1.00 90.94 87 ILE A N 1
ATOM 701 C CA . ILE A 1 87 ? -6.170 3.122 14.384 1.00 90.94 87 ILE A CA 1
ATOM 702 C C . ILE A 1 87 ? -6.962 4.429 14.521 1.00 90.94 87 ILE A C 1
ATOM 704 O O . ILE A 1 87 ? -7.447 4.957 13.522 1.00 90.94 87 ILE A O 1
ATOM 708 N N . GLU A 1 88 ? -7.030 4.982 15.732 1.00 90.44 88 GLU A N 1
ATOM 709 C CA . GLU A 1 88 ? -7.692 6.260 16.027 1.00 90.44 88 GLU A CA 1
ATOM 710 C C . GLU A 1 88 ? -7.047 7.469 15.330 1.00 90.44 88 GLU A C 1
ATOM 712 O O . GLU A 1 88 ? -7.743 8.420 14.978 1.00 90.44 88 GLU A O 1
ATOM 717 N N . ASP A 1 89 ? -5.740 7.408 15.056 1.00 92.69 89 ASP A N 1
ATOM 718 C CA . ASP A 1 89 ? -4.998 8.496 14.412 1.00 92.69 89 ASP A CA 1
ATOM 719 C C . ASP A 1 89 ? -5.154 8.489 12.884 1.00 92.69 89 ASP A C 1
ATOM 721 O O . ASP A 1 89 ? -4.678 9.401 12.197 1.00 92.69 89 ASP A O 1
ATOM 725 N N . ILE A 1 90 ? -5.804 7.470 12.310 1.00 92.44 90 ILE A N 1
ATOM 726 C CA . ILE A 1 90 ? -5.986 7.341 10.864 1.00 92.44 90 ILE A CA 1
ATOM 727 C C . ILE A 1 90 ? -7.092 8.293 10.402 1.00 92.44 90 ILE A C 1
ATOM 729 O O . ILE A 1 90 ? -8.266 8.141 10.716 1.00 92.44 90 ILE A O 1
ATOM 733 N N . HIS A 1 91 ? -6.732 9.240 9.541 1.00 93.75 91 HIS A N 1
ATOM 734 C CA . HIS A 1 91 ? -7.650 10.215 8.947 1.00 93.75 91 HIS A CA 1
ATOM 735 C C . HIS A 1 91 ? -8.023 9.905 7.495 1.00 93.75 91 HIS A C 1
ATOM 737 O O . HIS A 1 91 ? -8.968 10.487 6.948 1.00 93.75 91 HIS A O 1
ATOM 743 N N . GLY A 1 92 ? -7.305 8.998 6.844 1.00 93.50 92 GLY A N 1
ATOM 744 C CA . GLY A 1 92 ? -7.654 8.536 5.512 1.00 93.50 92 GLY A CA 1
ATOM 745 C C . GLY A 1 92 ? -6.822 7.348 5.075 1.00 93.50 92 GLY A C 1
ATOM 746 O O . GLY A 1 92 ? -5.751 7.085 5.616 1.00 93.50 92 GLY A O 1
ATOM 747 N N . PHE A 1 93 ? -7.324 6.632 4.080 1.00 93.44 93 PHE A N 1
ATOM 748 C CA . PHE A 1 93 ? -6.683 5.432 3.580 1.00 93.44 93 PHE A CA 1
ATOM 749 C C . PHE A 1 93 ? -6.899 5.241 2.077 1.00 93.44 93 PHE A C 1
ATOM 751 O O . PHE A 1 93 ? -7.808 5.796 1.442 1.00 93.44 93 PHE A O 1
ATOM 758 N N . ARG A 1 94 ? -6.043 4.413 1.492 1.00 92.06 94 ARG A N 1
ATOM 759 C CA . ARG A 1 94 ? -6.233 3.828 0.172 1.00 92.06 94 ARG A CA 1
ATOM 760 C C . ARG A 1 94 ? -5.631 2.438 0.160 1.00 92.06 94 ARG A C 1
ATOM 762 O O . ARG A 1 94 ? -4.433 2.271 0.361 1.00 92.06 94 ARG A O 1
ATOM 769 N N . LYS A 1 95 ? -6.460 1.450 -0.161 1.00 90.19 95 LYS A N 1
ATOM 770 C CA . LYS A 1 95 ? -5.985 0.116 -0.512 1.00 90.19 95 LYS A CA 1
ATOM 771 C C . LYS A 1 95 ? -5.317 0.173 -1.882 1.00 90.19 95 LYS A C 1
ATOM 773 O O . LYS A 1 95 ? -5.944 0.618 -2.848 1.00 90.19 95 LYS A O 1
ATOM 778 N N . VAL A 1 96 ? -4.073 -0.281 -1.974 1.00 87.56 96 VAL A N 1
ATOM 779 C CA . VAL A 1 96 ? -3.409 -0.467 -3.266 1.00 87.56 96 VAL A CA 1
ATOM 780 C C . VAL A 1 96 ? -3.657 -1.905 -3.703 1.00 87.56 96 VAL A C 1
ATOM 782 O O . VAL A 1 96 ? -3.398 -2.847 -2.955 1.00 87.56 96 VAL A O 1
ATOM 785 N N . SER A 1 97 ? -4.239 -2.092 -4.888 1.00 83.88 97 SER A N 1
ATOM 786 C CA . SER A 1 97 ? -4.477 -3.438 -5.403 1.00 83.88 97 SER A CA 1
ATOM 787 C C . SER A 1 97 ? -3.164 -4.046 -5.889 1.00 83.88 97 SER A C 1
ATOM 789 O O . SER A 1 97 ? -2.371 -3.382 -6.558 1.00 83.88 97 SER A O 1
ATOM 791 N N . ALA A 1 98 ? -2.956 -5.330 -5.592 1.00 80.19 98 ALA A N 1
ATOM 792 C CA . ALA A 1 98 ? -1.813 -6.071 -6.118 1.00 80.19 98 ALA A CA 1
ATOM 793 C C . ALA A 1 98 ? -1.784 -6.007 -7.655 1.00 80.19 98 ALA A C 1
ATOM 795 O O . ALA A 1 98 ? -0.740 -5.746 -8.235 1.00 80.19 98 ALA A O 1
ATOM 796 N N . GLY A 1 99 ? -2.945 -6.124 -8.312 1.00 83.00 99 GLY A N 1
ATOM 797 C CA . GLY A 1 99 ? -3.059 -6.006 -9.769 1.00 83.00 99 GLY A CA 1
ATOM 798 C C . GLY A 1 99 ? -2.563 -4.667 -10.325 1.00 83.00 99 GLY A C 1
ATOM 799 O O . GLY A 1 99 ? -1.841 -4.661 -11.314 1.00 83.00 99 GLY A O 1
ATOM 800 N N . ALA A 1 100 ? -2.865 -3.538 -9.671 1.00 83.00 100 ALA A N 1
ATOM 801 C CA . ALA A 1 100 ? -2.340 -2.240 -10.105 1.00 83.00 100 ALA A CA 1
ATOM 802 C C . ALA A 1 100 ? -0.817 -2.155 -9.937 1.00 83.00 100 ALA A C 1
ATOM 804 O O . ALA A 1 100 ? -0.144 -1.559 -10.773 1.00 83.00 100 ALA A O 1
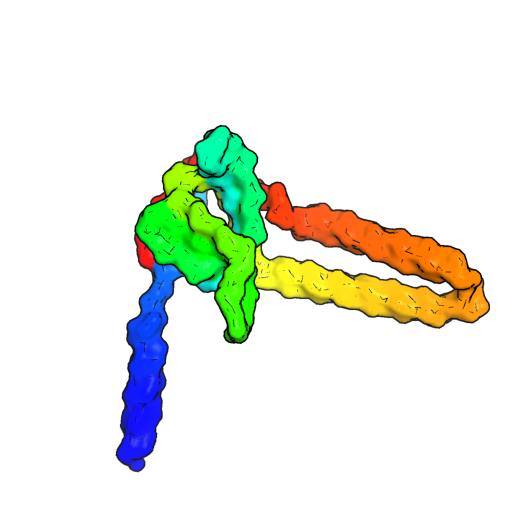ATOM 805 N N . MET A 1 101 ? -0.267 -2.774 -8.889 1.00 83.56 101 MET A N 1
ATOM 806 C CA . MET A 1 101 ? 1.180 -2.851 -8.687 1.00 83.56 101 MET A CA 1
ATOM 807 C C . MET A 1 101 ? 1.851 -3.713 -9.763 1.00 83.56 101 MET A C 1
ATOM 809 O O . MET A 1 101 ? 2.830 -3.273 -10.358 1.00 83.56 101 MET A O 1
ATOM 813 N N . PHE A 1 102 ? 1.303 -4.895 -10.063 1.00 86.56 102 PHE A N 1
ATOM 814 C CA . PHE A 1 102 ? 1.798 -5.753 -11.143 1.00 86.56 102 PHE A CA 1
ATOM 815 C C . PHE A 1 102 ? 1.725 -5.060 -12.501 1.00 86.56 102 PHE A C 1
ATOM 817 O O . PHE A 1 102 ? 2.691 -5.105 -13.260 1.00 86.56 102 PHE A O 1
ATOM 824 N N . LEU A 1 103 ? 0.615 -4.379 -12.792 1.00 88.25 103 LEU A N 1
ATOM 825 C CA . LEU A 1 103 ? 0.453 -3.627 -14.030 1.00 88.25 103 LEU A CA 1
ATOM 826 C C . LEU A 1 103 ? 1.473 -2.488 -14.126 1.00 88.25 103 LEU A C 1
ATOM 828 O O . LEU A 1 103 ? 2.136 -2.365 -15.150 1.00 88.25 103 LEU A O 1
ATOM 832 N N . LYS A 1 104 ? 1.659 -1.709 -13.051 1.00 87.56 104 LYS A N 1
ATOM 833 C CA . LYS A 1 104 ? 2.684 -0.659 -12.988 1.00 87.56 104 LYS A CA 1
ATOM 834 C C . LYS A 1 104 ? 4.072 -1.237 -13.270 1.00 87.56 104 LYS A C 1
ATOM 836 O O . LYS A 1 104 ? 4.760 -0.719 -14.138 1.00 87.56 104 LYS A O 1
ATOM 841 N N . SER A 1 105 ? 4.456 -2.332 -12.610 1.00 87.31 105 SER A N 1
ATOM 842 C CA . SER A 1 105 ? 5.747 -2.995 -12.844 1.00 87.31 105 SER A CA 1
ATOM 843 C C . SER A 1 105 ? 5.894 -3.517 -14.273 1.00 87.31 105 SER A C 1
ATOM 845 O O . SER A 1 105 ? 6.938 -3.324 -14.888 1.00 87.31 105 SER A O 1
ATOM 847 N N . THR A 1 106 ? 4.847 -4.134 -14.822 1.00 89.56 106 THR A N 1
ATOM 848 C CA . THR A 1 106 ? 4.850 -4.667 -16.193 1.00 89.56 106 THR A CA 1
ATOM 849 C C . THR A 1 106 ? 5.012 -3.544 -17.210 1.00 89.56 106 THR A C 1
ATOM 851 O O . THR A 1 106 ? 5.829 -3.662 -18.117 1.00 89.56 106 THR A O 1
ATOM 854 N N . LEU A 1 107 ? 4.300 -2.428 -17.031 1.00 89.81 107 LEU A N 1
ATOM 855 C CA . LEU A 1 107 ? 4.440 -1.244 -17.877 1.00 89.81 107 LEU A CA 1
ATOM 856 C C . LEU A 1 107 ? 5.834 -0.626 -17.756 1.00 89.81 107 LEU A C 1
ATOM 858 O O . LEU A 1 107 ? 6.411 -0.263 -18.774 1.00 89.81 107 LEU A O 1
ATOM 862 N N . THR A 1 108 ? 6.413 -0.553 -16.554 1.00 88.06 108 THR A N 1
ATOM 863 C CA . THR A 1 108 ? 7.790 -0.067 -16.371 1.00 88.06 108 THR A CA 1
ATOM 864 C C . THR A 1 108 ? 8.804 -0.948 -17.098 1.00 88.06 108 THR A C 1
ATOM 866 O O . THR A 1 108 ? 9.678 -0.430 -17.794 1.00 88.06 108 THR A O 1
ATOM 869 N N . ILE A 1 109 ? 8.691 -2.274 -16.965 1.00 89.50 109 ILE A N 1
ATOM 870 C CA . ILE A 1 109 ? 9.588 -3.230 -17.632 1.00 89.50 109 ILE A CA 1
ATOM 871 C C . ILE A 1 109 ? 9.395 -3.146 -19.148 1.00 89.50 109 ILE A C 1
ATOM 873 O O . ILE A 1 109 ? 10.372 -3.012 -19.879 1.00 89.50 109 ILE A O 1
ATOM 877 N N . GLY A 1 110 ? 8.146 -3.155 -19.616 1.00 89.38 110 GLY A N 1
ATOM 878 C CA . GLY A 1 110 ? 7.804 -3.046 -21.032 1.00 89.38 110 GLY A CA 1
ATOM 879 C C . GLY A 1 110 ? 8.294 -1.742 -21.657 1.00 89.38 110 GLY A C 1
ATOM 880 O O . GLY A 1 110 ? 8.897 -1.774 -22.723 1.00 89.38 110 GLY A O 1
ATOM 881 N N . ALA A 1 111 ? 8.124 -0.607 -20.977 1.00 88.50 111 ALA A N 1
ATOM 882 C CA . ALA A 1 111 ? 8.627 0.685 -21.437 1.00 88.50 111 ALA A CA 1
ATOM 883 C C . ALA A 1 111 ? 10.161 0.729 -21.458 1.00 88.50 111 ALA A C 1
ATOM 885 O O . ALA A 1 111 ? 10.741 1.229 -22.419 1.00 88.50 111 ALA A O 1
ATOM 886 N N . THR A 1 112 ? 10.825 0.166 -20.445 1.00 86.06 112 THR A N 1
ATOM 887 C CA . THR A 1 112 ? 12.296 0.080 -20.400 1.00 86.06 112 THR A CA 1
ATOM 888 C C . THR A 1 112 ? 12.836 -0.770 -21.550 1.00 86.06 112 THR A C 1
ATOM 890 O O . THR A 1 112 ? 13.717 -0.325 -22.283 1.00 86.06 112 THR A O 1
ATOM 893 N N . LEU A 1 113 ? 12.281 -1.970 -21.754 1.00 87.00 113 LEU A N 1
ATOM 894 C CA . LEU A 1 113 ? 12.684 -2.866 -22.840 1.00 87.00 113 LEU A CA 1
ATOM 895 C C . LEU A 1 113 ? 12.350 -2.273 -24.212 1.00 87.00 113 LEU A C 1
ATOM 897 O O . LEU A 1 113 ? 13.188 -2.300 -25.108 1.00 87.00 113 LEU A O 1
ATOM 901 N N . GLY A 1 114 ? 11.159 -1.694 -24.367 1.00 86.50 114 GLY A N 1
ATOM 902 C CA . GLY A 1 114 ? 10.739 -1.025 -25.596 1.00 86.50 114 GLY A CA 1
ATOM 903 C C . GLY A 1 114 ? 11.652 0.146 -25.950 1.00 86.50 114 GLY A C 1
ATOM 904 O O . GLY A 1 114 ? 12.101 0.242 -27.087 1.00 86.50 114 GLY A O 1
ATOM 905 N N . THR A 1 115 ? 12.009 0.977 -24.966 1.00 86.00 115 THR A N 1
ATOM 906 C CA . THR A 1 115 ? 12.975 2.072 -25.149 1.00 86.00 115 THR A CA 1
ATOM 907 C C . THR A 1 115 ? 14.343 1.525 -25.548 1.00 86.00 115 THR A C 1
ATOM 909 O O . THR A 1 115 ? 14.936 2.020 -26.501 1.00 86.00 115 THR A O 1
ATOM 912 N N . TYR A 1 116 ? 14.827 0.471 -24.883 1.00 84.69 116 TYR A N 1
ATOM 913 C CA . TYR A 1 116 ? 16.103 -0.161 -25.225 1.00 84.69 116 TYR A CA 1
ATOM 914 C C . TYR A 1 116 ? 16.132 -0.668 -26.674 1.00 84.69 116 TYR A C 1
ATOM 916 O O . TYR A 1 116 ? 17.057 -0.344 -27.417 1.00 84.69 116 TYR A O 1
ATOM 924 N N . TYR A 1 117 ? 15.116 -1.420 -27.106 1.00 85.75 117 TYR A N 1
ATOM 925 C CA . TYR A 1 117 ? 15.049 -1.934 -28.477 1.00 85.75 117 TYR A CA 1
ATOM 926 C C . TYR A 1 117 ? 14.821 -0.827 -29.513 1.00 85.75 117 TYR A C 1
ATOM 928 O O . TYR A 1 117 ? 15.385 -0.896 -30.604 1.00 85.75 117 TYR A O 1
ATOM 936 N N . ALA A 1 118 ? 14.053 0.214 -29.186 1.00 84.25 118 ALA A N 1
ATOM 937 C CA . ALA A 1 118 ? 13.863 1.370 -30.060 1.00 84.25 118 ALA A CA 1
ATOM 938 C C . ALA A 1 118 ? 15.178 2.137 -30.274 1.00 84.25 118 ALA A C 1
ATOM 940 O O . ALA A 1 118 ? 15.536 2.435 -31.410 1.00 84.25 118 ALA A O 1
ATOM 941 N N . VAL A 1 119 ? 15.938 2.386 -29.204 1.00 83.50 119 VAL A N 1
ATOM 942 C CA . VAL A 1 119 ? 17.253 3.040 -29.292 1.00 83.50 119 VAL A CA 1
ATOM 943 C C . VAL A 1 119 ? 18.256 2.148 -30.022 1.00 83.50 119 VAL A C 1
ATOM 945 O O . VAL A 1 119 ? 18.980 2.634 -30.883 1.00 83.50 119 VAL A O 1
ATOM 948 N N . ARG A 1 120 ? 18.268 0.837 -29.745 1.00 80.81 120 ARG A N 1
ATOM 949 C CA . ARG A 1 120 ? 19.181 -0.113 -30.398 1.00 80.81 120 ARG A CA 1
ATOM 950 C C . ARG A 1 120 ? 18.899 -0.281 -31.891 1.00 80.81 120 ARG A C 1
ATOM 952 O O . ARG A 1 120 ? 19.842 -0.326 -32.669 1.00 80.81 120 ARG A O 1
ATOM 959 N N . SER A 1 121 ? 17.632 -0.362 -32.296 1.00 80.44 121 SER A N 1
ATOM 960 C CA . SER A 1 121 ? 17.244 -0.485 -33.714 1.00 80.44 121 SER A CA 1
ATOM 961 C C . SER A 1 121 ? 17.593 0.750 -34.547 1.00 80.44 121 SER A C 1
ATOM 963 O O . SER A 1 121 ? 17.774 0.629 -35.751 1.00 80.44 121 SER A O 1
ATOM 965 N N . HIS A 1 122 ? 17.744 1.912 -33.908 1.00 77.38 122 HIS A N 1
ATOM 966 C CA . HIS A 1 122 ? 18.176 3.158 -34.546 1.00 77.38 122 HIS A CA 1
ATOM 967 C C . HIS A 1 122 ? 19.623 3.530 -34.176 1.00 77.38 122 HIS A C 1
ATOM 969 O O . HIS A 1 122 ? 20.063 4.646 -34.452 1.00 77.38 122 HIS A O 1
ATOM 975 N N . GLY A 1 123 ? 20.364 2.615 -33.540 1.00 65.44 123 GLY A N 1
ATOM 976 C CA . GLY A 1 123 ? 21.677 2.887 -32.951 1.00 65.44 123 GLY A CA 1
ATOM 977 C C . GLY A 1 123 ? 22.725 3.315 -33.975 1.00 65.44 123 GLY A C 1
ATOM 978 O O . GLY A 1 123 ? 23.543 4.178 -33.671 1.00 65.44 123 GLY A O 1
ATOM 979 N N . ASP A 1 124 ? 22.634 2.801 -35.202 1.00 66.19 124 ASP A N 1
ATOM 980 C CA . ASP A 1 124 ? 23.559 3.132 -36.295 1.00 66.19 124 ASP A CA 1
ATOM 981 C C . ASP A 1 124 ? 23.329 4.545 -36.869 1.00 66.19 124 ASP A C 1
ATOM 983 O O . ASP A 1 124 ? 24.193 5.094 -37.550 1.00 66.19 124 ASP A O 1
ATOM 987 N N . HIS A 1 125 ? 22.182 5.166 -36.568 1.00 73.75 125 HIS A N 1
ATOM 988 C CA . HIS A 1 125 ? 21.808 6.507 -37.035 1.00 73.75 125 HIS A CA 1
ATOM 989 C C . HIS A 1 125 ? 21.845 7.576 -35.936 1.00 73.75 125 HIS A C 1
ATOM 991 O O . HIS A 1 125 ? 21.649 8.758 -36.222 1.00 73.75 125 HIS A O 1
ATOM 997 N N . LEU A 1 126 ? 22.079 7.181 -34.683 1.00 75.31 126 LEU A N 1
ATOM 998 C CA . LEU A 1 126 ? 22.029 8.071 -33.528 1.00 75.31 126 LEU A CA 1
ATOM 999 C C . LEU A 1 126 ? 23.409 8.191 -32.890 1.00 75.31 126 LEU A C 1
ATOM 1001 O O . LEU A 1 126 ? 23.998 7.196 -32.473 1.00 75.31 126 LEU A O 1
ATOM 1005 N N . ASN A 1 127 ? 23.896 9.420 -32.727 1.00 83.81 127 ASN A N 1
ATOM 1006 C CA . ASN A 1 127 ? 25.118 9.669 -31.962 1.00 83.81 127 ASN A CA 1
ATOM 1007 C C . ASN A 1 127 ? 24.887 9.353 -30.467 1.00 83.81 127 ASN A C 1
ATOM 1009 O O . ASN A 1 127 ? 23.770 9.491 -29.960 1.00 83.81 127 ASN A O 1
ATOM 1013 N N . SER A 1 128 ? 25.938 8.989 -29.730 1.00 80.25 128 SER A N 1
ATOM 1014 C CA . SER A 1 128 ? 25.888 8.627 -28.306 1.00 80.25 128 SER A CA 1
ATOM 1015 C C . SER A 1 128 ? 25.153 9.663 -27.444 1.00 80.25 128 SER A C 1
ATOM 1017 O O . SER A 1 128 ? 24.396 9.301 -26.546 1.00 80.25 128 SER A O 1
ATOM 1019 N N . SER A 1 129 ? 25.301 10.958 -27.745 1.00 82.56 129 SER A N 1
ATOM 1020 C CA . SER A 1 129 ? 24.582 12.038 -27.051 1.00 82.56 129 SER A CA 1
ATOM 1021 C C . SER A 1 129 ? 23.065 12.001 -27.284 1.00 82.56 129 SER A C 1
ATOM 1023 O O . SER A 1 129 ? 22.291 12.201 -26.347 1.00 82.56 129 SER A O 1
ATOM 1025 N N . GLN A 1 130 ? 22.626 11.693 -28.506 1.00 82.19 130 GLN A N 1
ATOM 1026 C CA . GLN A 1 130 ? 21.210 11.565 -28.859 1.00 82.19 130 GLN A CA 1
ATOM 1027 C C . GLN A 1 130 ? 20.590 10.320 -28.219 1.00 82.19 130 GLN A C 1
ATOM 1029 O O . GLN A 1 130 ? 19.471 10.385 -27.712 1.00 82.19 130 GLN A O 1
ATOM 1034 N N . GLN A 1 131 ? 21.331 9.209 -28.167 1.00 82.12 131 GLN A N 1
ATOM 1035 C CA . GLN A 1 131 ? 20.885 7.982 -27.500 1.00 82.12 131 GLN A CA 1
ATOM 1036 C C . GLN A 1 131 ? 20.671 8.198 -25.994 1.00 82.12 131 GLN A C 1
ATOM 1038 O O . GLN A 1 131 ? 19.655 7.764 -25.442 1.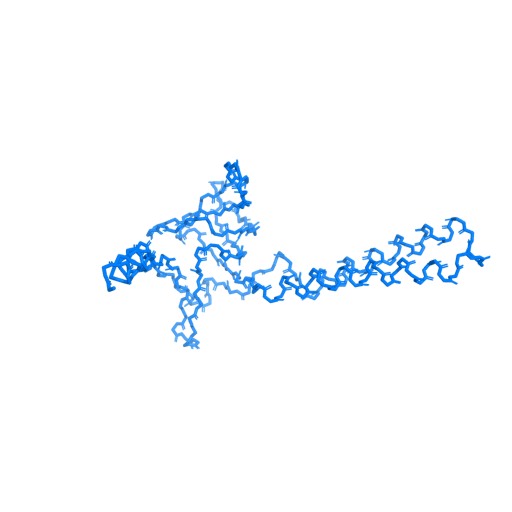00 82.12 131 GLN A O 1
ATOM 1043 N N . ILE A 1 132 ? 21.587 8.918 -25.332 1.00 83.19 132 ILE A N 1
ATOM 1044 C CA . ILE A 1 132 ? 21.460 9.283 -23.912 1.00 83.19 132 ILE A CA 1
ATOM 1045 C C . ILE A 1 132 ? 20.243 10.187 -23.692 1.00 83.19 132 ILE A C 1
ATOM 1047 O O . ILE A 1 132 ? 19.464 9.953 -22.763 1.00 83.19 132 ILE A O 1
ATOM 1051 N N . LEU A 1 133 ? 20.048 11.194 -24.548 1.00 86.69 133 LEU A N 1
ATOM 1052 C CA . LEU A 1 133 ? 18.942 12.143 -24.417 1.00 86.69 133 LEU A CA 1
ATOM 1053 C C . LEU A 1 133 ? 17.585 11.454 -24.616 1.00 86.69 133 LEU A C 1
ATOM 1055 O O . LEU A 1 133 ? 16.684 11.649 -23.800 1.00 86.69 133 LEU A O 1
ATOM 1059 N N . LEU A 1 134 ? 17.456 10.587 -25.625 1.00 84.44 134 LEU A N 1
ATOM 1060 C CA . LEU A 1 134 ? 16.242 9.800 -25.865 1.00 84.44 134 LEU A CA 1
ATOM 1061 C C . LEU A 1 134 ? 15.950 8.829 -24.719 1.00 84.44 134 LEU A C 1
ATOM 1063 O O . LEU A 1 134 ? 14.818 8.774 -24.243 1.00 84.44 134 LEU A O 1
ATOM 1067 N N . SER A 1 135 ? 16.965 8.118 -24.226 1.00 83.00 135 SER A N 1
ATOM 1068 C CA . SER A 1 135 ? 16.807 7.183 -23.103 1.00 83.00 135 SER A CA 1
ATOM 1069 C C . SER A 1 135 ? 16.382 7.909 -21.823 1.00 83.00 135 SER A C 1
ATOM 1071 O O . SER A 1 135 ? 15.487 7.455 -21.108 1.00 83.00 135 SER A O 1
ATOM 1073 N N . THR A 1 136 ? 16.974 9.076 -21.559 1.00 85.00 136 THR A N 1
ATOM 1074 C CA . THR A 1 136 ? 16.633 9.912 -20.399 1.00 85.00 136 THR A CA 1
ATOM 1075 C C . THR A 1 136 ? 15.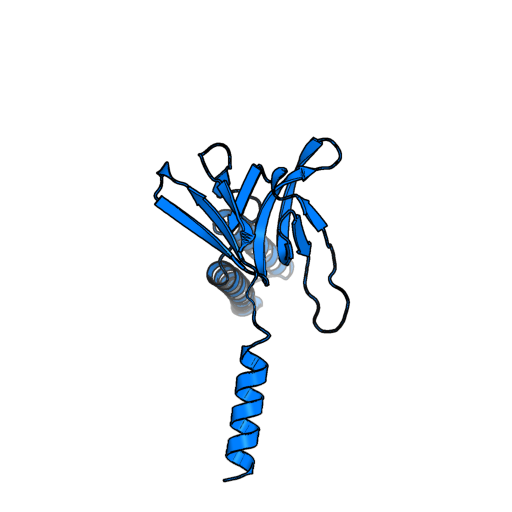224 10.489 -20.532 1.00 85.00 136 THR A C 1
ATOM 1077 O O . THR A 1 136 ? 14.429 10.397 -19.596 1.00 85.00 136 THR A O 1
ATOM 1080 N N . GLY A 1 137 ? 14.881 11.037 -21.702 1.00 87.62 137 GLY A N 1
ATOM 1081 C CA . GLY A 1 137 ? 13.557 11.588 -21.988 1.00 87.62 137 GLY A CA 1
ATOM 1082 C C . GLY A 1 137 ? 12.458 10.532 -21.880 1.00 87.62 137 GLY A C 1
ATOM 1083 O O . GLY A 1 137 ? 11.459 10.754 -21.196 1.00 87.62 137 GLY A O 1
ATOM 1084 N N . ALA A 1 138 ? 12.668 9.352 -22.464 1.00 86.06 138 ALA A N 1
ATOM 1085 C CA . ALA A 1 138 ? 11.748 8.224 -22.352 1.00 86.06 138 ALA A CA 1
ATOM 1086 C C . ALA A 1 138 ? 11.590 7.753 -20.897 1.00 86.06 138 ALA A C 1
ATOM 1088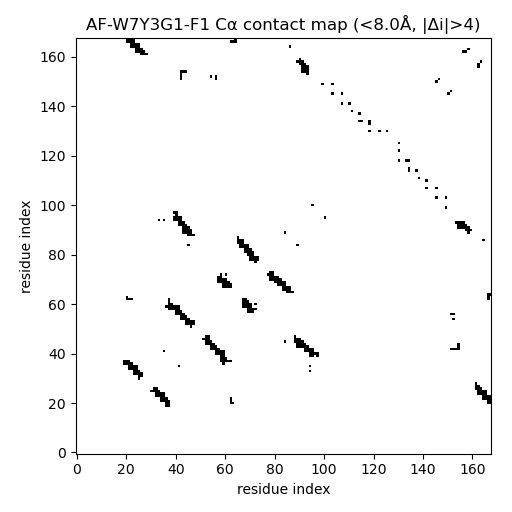 O O . ALA A 1 138 ? 10.465 7.524 -20.444 1.00 86.06 138 ALA A O 1
ATOM 1089 N N . GLY A 1 139 ? 12.685 7.675 -20.133 1.00 86.50 139 GLY A N 1
ATOM 1090 C CA . GLY A 1 139 ? 12.649 7.330 -18.710 1.00 86.50 139 GLY A CA 1
ATOM 1091 C C . GLY A 1 139 ? 11.849 8.334 -17.872 1.00 86.50 139 GLY A C 1
ATOM 1092 O O . GLY A 1 139 ? 11.006 7.937 -17.058 1.00 86.50 139 GLY A O 1
ATOM 1093 N N . LEU A 1 140 ? 12.050 9.634 -18.103 1.00 89.31 140 LEU A N 1
ATOM 1094 C CA . LEU A 1 140 ? 11.311 10.702 -17.424 1.00 89.31 140 LEU A CA 1
ATOM 1095 C C . LEU A 1 140 ? 9.825 10.694 -17.794 1.00 89.31 140 LEU A C 1
ATOM 1097 O O . LEU A 1 140 ? 8.978 10.698 -16.899 1.00 89.31 140 LEU A O 1
ATOM 1101 N N . LEU A 1 141 ? 9.498 10.625 -19.088 1.00 89.19 141 LEU A N 1
ATOM 1102 C CA . LEU A 1 141 ? 8.113 10.576 -19.568 1.00 89.19 141 LEU A CA 1
ATOM 1103 C C . LEU A 1 141 ? 7.374 9.354 -19.028 1.00 89.19 141 LEU A C 1
ATOM 1105 O O . LEU A 1 141 ? 6.244 9.481 -18.552 1.00 89.19 141 LEU A O 1
ATOM 1109 N N . THR A 1 142 ? 8.022 8.189 -19.032 1.00 88.25 142 THR A N 1
ATOM 1110 C CA . THR A 1 142 ? 7.461 6.960 -18.459 1.00 88.25 142 THR A CA 1
ATOM 1111 C C . THR A 1 142 ? 7.207 7.133 -16.964 1.00 88.25 142 THR A C 1
ATOM 1113 O O . THR A 1 142 ? 6.115 6.836 -16.482 1.00 88.25 142 THR A O 1
ATOM 1116 N N . SER A 1 143 ? 8.172 7.685 -16.225 1.00 86.50 143 SER A N 1
ATOM 1117 C CA . SER A 1 143 ? 8.047 7.907 -14.779 1.00 86.50 143 SER A CA 1
ATOM 1118 C C . SER A 1 143 ? 6.914 8.877 -14.429 1.00 86.50 143 SER A C 1
ATOM 1120 O O . SER A 1 143 ? 6.125 8.608 -13.519 1.00 86.50 143 SER A O 1
ATOM 1122 N N . ILE A 1 144 ? 6.793 9.985 -15.167 1.00 89.38 144 ILE A N 1
ATOM 1123 C CA . ILE A 1 144 ? 5.721 10.974 -14.987 1.00 89.38 144 ILE A CA 1
ATOM 1124 C C . ILE A 1 144 ? 4.362 10.353 -15.327 1.00 89.38 144 ILE A C 1
ATOM 1126 O O . ILE A 1 144 ? 3.425 10.457 -14.531 1.00 89.38 144 ILE A O 1
ATOM 1130 N N . SER A 1 145 ? 4.266 9.652 -16.459 1.00 88.75 145 SER A N 1
ATOM 1131 C CA . SER A 1 145 ? 3.029 9.001 -16.908 1.00 88.75 145 SER A CA 1
ATOM 1132 C C . SER A 1 145 ? 2.555 7.954 -15.900 1.00 88.75 145 SER A C 1
ATOM 1134 O O . SER A 1 145 ? 1.393 7.956 -15.491 1.00 88.75 145 SER A O 1
ATOM 1136 N N . LEU A 1 146 ? 3.466 7.108 -15.410 1.00 86.06 146 LEU A N 1
ATOM 1137 C CA . LEU A 1 146 ? 3.152 6.106 -14.392 1.00 86.06 146 LEU A CA 1
ATOM 1138 C C . LEU A 1 146 ? 2.731 6.736 -13.066 1.00 86.06 146 LEU A C 1
ATOM 1140 O O . LEU A 1 146 ? 1.831 6.210 -12.417 1.00 86.06 146 LEU A O 1
ATOM 1144 N N . LYS A 1 147 ? 3.333 7.858 -12.659 1.00 86.00 147 LYS A N 1
ATOM 1145 C CA . LYS A 1 147 ? 2.932 8.579 -11.441 1.00 86.00 147 LYS A CA 1
ATOM 1146 C C . LYS A 1 147 ? 1.536 9.195 -11.568 1.00 86.00 147 LYS A C 1
ATOM 1148 O O . LYS A 1 147 ? 0.817 9.279 -10.573 1.00 86.00 147 LYS A O 1
ATOM 1153 N N . LEU A 1 148 ? 1.151 9.612 -12.772 1.00 85.81 148 LEU A N 1
ATOM 1154 C CA . LEU A 1 148 ? -0.169 10.173 -13.052 1.00 85.81 148 LEU A CA 1
ATOM 1155 C C . LEU A 1 148 ? -1.254 9.084 -13.063 1.00 85.81 148 LEU A C 1
ATOM 1157 O O . LEU A 1 148 ? -2.304 9.264 -12.445 1.00 85.81 148 LEU A O 1
ATOM 1161 N N . ILE A 1 149 ? -0.977 7.937 -13.691 1.00 85.50 149 ILE A N 1
ATOM 1162 C CA . ILE A 1 149 ? -1.908 6.797 -13.775 1.00 85.50 149 ILE A CA 1
ATOM 1163 C C . ILE A 1 149 ? -1.997 6.049 -12.432 1.00 85.50 149 ILE A C 1
ATOM 1165 O O . ILE A 1 149 ? -3.086 5.706 -11.966 1.00 85.50 149 ILE A O 1
ATOM 1169 N N . PHE A 1 150 ? -0.857 5.831 -11.771 1.00 84.56 150 PHE A N 1
ATOM 1170 C CA . PHE A 1 150 ? -0.733 5.123 -10.494 1.00 84.56 150 PHE A CA 1
ATOM 1171 C C . PHE A 1 150 ? -0.158 6.051 -9.415 1.00 84.56 150 PHE A C 1
ATOM 1173 O O . PHE A 1 150 ? 1.009 5.923 -9.038 1.00 84.56 150 PHE A O 1
ATOM 1180 N N . PRO A 1 151 ? -0.959 6.993 -8.883 1.00 78.62 151 PRO A N 1
ATOM 1181 C CA . PRO A 1 151 ? -0.465 7.933 -7.888 1.00 78.62 151 PRO A CA 1
ATOM 1182 C C . PRO A 1 151 ? -0.180 7.208 -6.574 1.00 78.62 151 PRO A C 1
ATOM 1184 O O . PRO A 1 151 ? -1.109 6.714 -5.940 1.00 78.62 151 PRO A O 1
ATOM 1187 N N . ASP A 1 152 ? 1.074 7.176 -6.136 1.00 73.56 152 ASP A N 1
ATOM 1188 C CA . ASP A 1 152 ? 1.460 6.479 -4.899 1.00 73.56 152 ASP A CA 1
ATOM 1189 C C . ASP A 1 152 ? 1.051 7.265 -3.634 1.00 73.56 152 ASP A C 1
ATOM 1191 O O . ASP A 1 152 ? 0.697 6.679 -2.618 1.00 73.56 152 ASP A O 1
ATOM 1195 N N . ASN A 1 153 ? 0.968 8.600 -3.717 1.00 72.06 153 ASN A N 1
ATOM 1196 C CA . ASN A 1 153 ? 0.767 9.486 -2.557 1.00 72.06 153 ASN A CA 1
ATOM 1197 C C . ASN A 1 153 ? -0.631 10.121 -2.489 1.00 72.06 153 ASN A C 1
ATOM 1199 O O . ASN A 1 153 ? -0.788 11.267 -2.066 1.00 72.06 153 ASN A O 1
ATOM 1203 N N . LYS A 1 154 ? -1.669 9.410 -2.941 1.00 85.38 154 LYS A N 1
ATOM 1204 C CA . LYS A 1 154 ? -3.043 9.936 -2.941 1.00 85.38 154 LYS A CA 1
ATOM 1205 C C . LYS A 1 154 ? -3.968 9.066 -2.108 1.00 85.38 154 LYS A C 1
ATOM 1207 O O . LYS A 1 154 ? -4.155 7.887 -2.405 1.00 85.38 154 LYS A O 1
ATOM 1212 N N . ILE A 1 155 ? -4.596 9.687 -1.114 1.00 90.06 155 ILE A N 1
ATOM 1213 C CA . ILE A 1 155 ? -5.682 9.093 -0.335 1.00 90.06 155 ILE A CA 1
ATOM 1214 C C . ILE A 1 155 ? -6.954 9.068 -1.178 1.00 90.06 155 ILE A C 1
ATOM 1216 O O . ILE A 1 155 ? -7.311 10.074 -1.793 1.00 90.06 155 ILE A O 1
ATOM 1220 N N . LYS A 1 156 ? -7.636 7.919 -1.196 1.00 89.25 156 LYS A N 1
ATOM 1221 C CA . LYS A 1 156 ? -8.911 7.739 -1.905 1.00 89.25 156 LYS A CA 1
ATOM 1222 C C . LYS A 1 156 ? -10.107 7.931 -0.969 1.00 89.25 156 LYS A C 1
ATOM 1224 O O . LYS A 1 156 ? -11.094 8.528 -1.379 1.00 89.25 156 LYS A O 1
ATOM 1229 N N . HIS A 1 157 ? -9.998 7.468 0.275 1.00 91.31 157 HIS A N 1
ATOM 1230 C CA . HIS A 1 157 ? -11.081 7.482 1.256 1.00 91.31 157 HIS A CA 1
ATOM 1231 C C . HIS A 1 157 ? -10.657 8.282 2.491 1.00 91.31 157 HIS A C 1
ATOM 1233 O O . HIS A 1 157 ? -9.609 8.000 3.077 1.00 91.31 157 HIS A O 1
ATOM 1239 N N . LYS A 1 158 ? -11.435 9.295 2.885 1.00 92.38 158 LYS A N 1
ATOM 1240 C CA . LYS A 1 158 ? -11.169 10.107 4.083 1.00 92.38 158 LYS A CA 1
ATOM 1241 C C . LYS A 1 158 ? -12.145 9.717 5.189 1.00 92.38 158 LYS A C 1
ATOM 1243 O O . LYS A 1 158 ? -13.327 9.553 4.914 1.00 92.38 158 LYS A O 1
ATOM 1248 N N . MET A 1 159 ? -11.694 9.649 6.443 1.00 90.38 159 MET A N 1
ATOM 1249 C CA . MET A 1 159 ? -12.585 9.298 7.567 1.00 90.38 159 MET A CA 1
ATOM 1250 C C . MET A 1 159 ? -13.722 10.302 7.763 1.00 90.38 159 MET A C 1
ATOM 1252 O O . MET A 1 159 ? -14.827 9.914 8.124 1.00 90.38 159 MET A O 1
ATOM 1256 N N . LYS A 1 160 ? -13.483 11.577 7.423 1.00 89.56 160 LYS A N 1
ATOM 1257 C CA . LYS A 1 160 ? -14.504 12.636 7.439 1.00 89.56 160 LYS A CA 1
ATOM 1258 C C . LYS A 1 160 ? -15.730 12.322 6.568 1.00 89.56 160 LYS A C 1
ATOM 1260 O O . LYS A 1 160 ? -16.794 12.858 6.837 1.00 89.56 160 LYS A O 1
ATOM 1265 N N . ASP A 1 161 ? -15.600 11.433 5.582 1.00 88.12 161 ASP A N 1
ATOM 1266 C CA . ASP A 1 161 ? -16.689 11.045 4.678 1.00 88.12 161 ASP A CA 1
ATOM 1267 C C . ASP A 1 161 ? -17.566 9.907 5.258 1.00 88.12 161 ASP A C 1
ATOM 1269 O O . ASP A 1 161 ? -18.277 9.230 4.513 1.00 88.12 161 ASP A O 1
ATOM 1273 N N . GLY A 1 162 ? -17.477 9.636 6.567 1.00 87.38 162 GLY A N 1
ATOM 1274 C CA . GLY A 1 162 ? -18.289 8.630 7.268 1.00 87.38 162 GLY A CA 1
ATOM 1275 C C . GLY A 1 162 ? -17.695 7.217 7.298 1.00 87.38 162 GLY A C 1
ATOM 1276 O O . GLY A 1 162 ? -18.421 6.251 7.531 1.00 87.38 162 GLY A O 1
ATOM 1277 N N . TRP A 1 163 ? -16.390 7.073 7.049 1.00 90.56 163 TRP A N 1
ATOM 1278 C CA . TRP A 1 163 ? -15.706 5.783 7.178 1.00 90.56 163 TRP A CA 1
ATOM 1279 C C . TRP A 1 163 ? -15.389 5.481 8.645 1.00 90.56 163 TRP A C 1
ATOM 1281 O O . TRP A 1 163 ? -14.867 6.330 9.363 1.00 90.56 163 TRP A O 1
ATOM 1291 N N . LYS A 1 164 ? -15.678 4.251 9.067 1.00 89.50 164 LYS A N 1
ATOM 1292 C CA . LYS A 1 164 ? -15.390 3.703 10.397 1.00 89.50 164 LYS A CA 1
ATOM 1293 C C . LYS A 1 164 ? -14.461 2.503 10.264 1.00 89.50 164 LYS A C 1
ATOM 1295 O O . LYS A 1 164 ? -14.502 1.804 9.252 1.00 89.50 164 LYS A O 1
ATOM 1300 N N . ILE A 1 165 ? -13.636 2.263 11.277 1.00 88.88 165 ILE A N 1
ATOM 1301 C CA . ILE A 1 165 ? -12.642 1.188 11.279 1.00 88.88 165 ILE A CA 1
ATOM 1302 C C . ILE A 1 165 ? -13.075 0.118 12.279 1.00 88.88 165 ILE A C 1
ATOM 1304 O O . ILE A 1 165 ? -13.471 0.442 13.394 1.00 88.88 165 ILE A O 1
ATOM 1308 N N . MET A 1 166 ? -13.013 -1.145 11.872 1.00 86.44 166 MET A N 1
ATOM 1309 C CA . MET A 1 166 ? -13.261 -2.311 12.721 1.00 86.44 166 MET A CA 1
ATOM 1310 C C . MET A 1 166 ? -12.130 -3.320 12.525 1.00 86.44 166 MET A C 1
ATOM 1312 O O . MET A 1 166 ? -11.705 -3.537 11.391 1.00 86.44 166 MET A O 1
ATOM 1316 N N . VAL A 1 167 ? -11.666 -3.954 13.597 1.00 83.06 167 VAL A N 1
ATOM 1317 C CA . VAL A 1 167 ? -10.663 -5.033 13.552 1.00 83.06 167 VAL A CA 1
ATOM 1318 C C . VAL A 1 167 ? -11.366 -6.362 13.835 1.00 83.06 167 VAL A C 1
ATOM 1320 O O . VAL A 1 167 ? -12.269 -6.402 14.673 1.00 83.06 167 VAL A O 1
ATOM 1323 N N . ARG A 1 168 ? -11.037 -7.413 13.078 1.00 75.75 168 ARG A N 1
ATOM 1324 C CA . ARG A 1 168 ? -11.570 -8.777 13.231 1.00 75.75 168 ARG A CA 1
ATOM 1325 C C . ARG A 1 168 ? -10.496 -9.827 12.994 1.00 75.75 168 ARG A C 1
ATOM 1327 O O . ARG A 1 168 ? -9.562 -9.537 12.209 1.00 75.75 168 ARG A O 1
#

Sequence (168 aa):
MRHCILMAFLLLALYTNAQKSVVIFYNQHKAEAIQLRKGGLVVLKYRGYLQQMELESNYILELNDSTITMGKPRLFSNPINTKTIRIEDIHGFRKVSAGAMFLKSTLTIGATLGTYYAVRSHGDHLNSSQQILLSTGAGLLTSISLKLIFPDNKIKHKMKDGWKIMVR

Foldseek 3Di:
DVVVVVVVVVVVVVVVPCPWKWKWKAFPVVRDIDIDTQQFWKWWFFQDPVRDTDIDIFGFHDDDFFKTWGFADDDPDDTPPIDIGTPVRTFFMDTDDPVLVVVLVVLLVCLLVVLVVVCVVCVVVDDPVRNVVSNVVSNVVSVVVSCVVPPRGDTDGGVVNRIDMGID

Secondary structure (DSSP, 8-state):
-HHHHHHHHHHHHHHHT----EEEEEETTTTEEEEEETT-EEEEEEE-TTS-EEEEEEEEEEE-SSEEEEEE--SSS--EEEEEEEGGGEEEEEEPPHHHHHHHHHHHHHHHHHHHHHHHHTGGGS-HHHHHHHHHHHHHHHHHHHHHHS-TT--SEEGGGTEEEEE-